Protein AF-A0A5C7ZL85-F1 (afdb_monomer)

Structure (mmCIF, N/CA/C/O backbone):
data_AF-A0A5C7ZL85-F1
#
_entry.id   AF-A0A5C7ZL85-F1
#
loop_
_atom_site.group_PDB
_atom_site.id
_atom_site.type_symbol
_atom_site.label_atom_id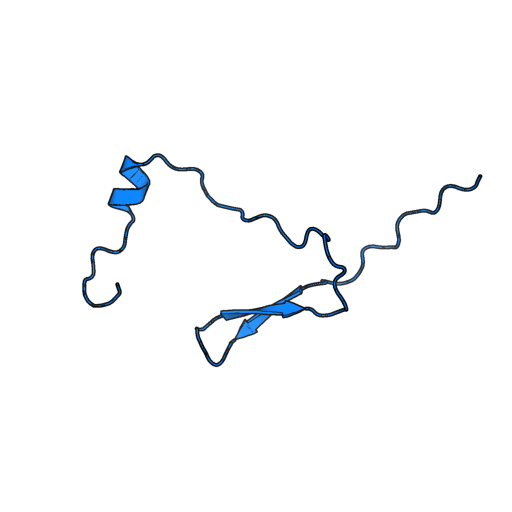
_atom_site.label_alt_id
_atom_site.label_comp_id
_atom_site.label_asym_id
_atom_site.label_entity_id
_atom_site.label_seq_id
_atom_site.pdbx_PDB_ins_code
_atom_site.Cartn_x
_atom_site.Cartn_y
_atom_site.Cartn_z
_atom_site.occupancy
_atom_site.B_iso_or_equiv
_atom_site.auth_seq_id
_atom_site.auth_comp_id
_atom_site.auth_asym_id
_atom_site.auth_atom_id
_atom_site.pdbx_PDB_model_num
ATOM 1 N N . MET A 1 1 ? 12.245 4.198 37.594 1.00 49.91 1 MET A N 1
ATOM 2 C CA . MET A 1 1 ? 11.112 4.042 36.656 1.00 49.91 1 MET A CA 1
ATOM 3 C C . MET A 1 1 ? 11.210 2.661 36.027 1.00 49.91 1 MET A C 1
ATOM 5 O O . MET A 1 1 ? 12.249 2.399 35.423 1.00 49.91 1 MET A O 1
ATOM 9 N N . PRO A 1 2 ? 10.240 1.750 36.198 1.00 54.81 2 PRO A N 1
ATOM 10 C CA . PRO A 1 2 ? 10.289 0.492 35.470 1.00 54.81 2 PRO A CA 1
ATOM 11 C C . PRO A 1 2 ? 10.048 0.800 33.987 1.00 54.81 2 PRO A C 1
ATOM 13 O O . PRO A 1 2 ? 9.093 1.487 33.633 1.00 54.81 2 PRO A O 1
ATOM 16 N N . ARG A 1 3 ? 10.960 0.350 33.120 1.00 56.12 3 ARG A N 1
ATOM 17 C CA . ARG A 1 3 ? 10.736 0.341 31.672 1.00 56.12 3 ARG A CA 1
ATOM 18 C C . ARG A 1 3 ? 9.701 -0.740 31.390 1.00 56.12 3 ARG A C 1
ATOM 20 O O . ARG A 1 3 ? 9.988 -1.918 31.583 1.00 56.12 3 ARG A O 1
ATOM 27 N N . THR A 1 4 ? 8.515 -0.329 30.962 1.00 57.88 4 THR A N 1
ATOM 28 C CA . THR A 1 4 ? 7.501 -1.215 30.390 1.00 57.88 4 THR A CA 1
ATOM 29 C C . THR A 1 4 ? 8.148 -2.025 29.267 1.00 57.88 4 THR A C 1
ATOM 31 O O . THR A 1 4 ? 8.651 -1.452 28.301 1.00 57.88 4 THR A O 1
ATOM 34 N N . ALA A 1 5 ? 8.194 -3.348 29.422 1.00 58.69 5 ALA A N 1
ATOM 35 C CA . ALA A 1 5 ? 8.589 -4.247 28.345 1.00 58.69 5 ALA A CA 1
ATOM 36 C C . ALA A 1 5 ? 7.603 -4.084 27.171 1.00 58.69 5 ALA A C 1
ATOM 38 O O . ALA A 1 5 ? 6.405 -3.923 27.425 1.00 58.69 5 ALA A O 1
ATOM 39 N N . PRO A 1 6 ? 8.059 -4.100 25.904 1.00 61.00 6 PRO A N 1
ATOM 40 C CA . PRO A 1 6 ? 7.142 -4.039 24.774 1.00 61.00 6 PRO A CA 1
ATOM 41 C C . PRO A 1 6 ? 6.178 -5.236 24.852 1.00 61.00 6 PRO A C 1
ATOM 43 O O . PRO A 1 6 ? 6.617 -6.337 25.198 1.00 61.00 6 PRO A O 1
ATOM 46 N N . PRO A 1 7 ? 4.874 -5.044 24.582 1.00 59.22 7 PRO A N 1
ATOM 47 C CA . PRO A 1 7 ? 3.911 -6.135 24.632 1.00 59.22 7 PRO A CA 1
ATOM 48 C C . PRO A 1 7 ? 4.358 -7.264 23.696 1.00 59.22 7 PRO A C 1
ATOM 50 O O . PRO A 1 7 ? 4.845 -7.007 22.592 1.00 59.22 7 PRO A O 1
ATOM 53 N N . SER A 1 8 ? 4.201 -8.510 24.158 1.00 60.47 8 SER A N 1
ATOM 54 C CA . SER A 1 8 ? 4.405 -9.728 23.366 1.00 60.47 8 SER A CA 1
ATOM 55 C C . SER A 1 8 ? 3.766 -9.548 21.995 1.00 60.47 8 SER A C 1
ATOM 57 O O . SER A 1 8 ? 2.597 -9.159 21.948 1.00 60.47 8 SER A O 1
ATOM 59 N N . SER A 1 9 ? 4.536 -9.785 20.927 1.00 60.59 9 SER A N 1
ATOM 60 C CA . SER A 1 9 ? 4.186 -9.492 19.533 1.00 60.59 9 SER A CA 1
ATOM 61 C C . SER A 1 9 ? 2.677 -9.580 19.300 1.00 60.59 9 SER A C 1
ATOM 63 O O . SER A 1 9 ? 2.128 -10.684 19.370 1.00 60.59 9 SER A O 1
ATOM 65 N N . PRO A 1 10 ? 1.982 -8.447 19.079 1.00 59.19 10 PRO A N 1
ATOM 66 C CA . PRO A 1 10 ? 0.556 -8.503 18.835 1.00 59.19 10 PRO A CA 1
ATOM 67 C C . PRO A 1 10 ? 0.356 -9.374 17.596 1.00 59.19 10 PRO A C 1
ATOM 69 O O . PRO A 1 10 ? 1.185 -9.361 16.677 1.00 59.19 10 PRO A O 1
ATOM 72 N N . GLY A 1 11 ? -0.712 -10.172 17.580 1.00 70.94 11 GLY A N 1
ATOM 73 C CA . GLY A 1 11 ? -1.097 -10.915 16.383 1.00 70.94 11 GLY A CA 1
ATOM 74 C C . GLY A 1 11 ? -1.107 -10.006 15.147 1.00 70.94 11 GLY A C 1
ATOM 75 O O . GLY A 1 11 ? -1.078 -8.779 15.250 1.00 70.94 11 GLY A O 1
ATOM 76 N N . ARG A 1 12 ? -1.125 -10.597 13.946 1.00 82.81 12 ARG A N 1
ATOM 77 C CA . ARG A 1 12 ? -1.163 -9.820 12.693 1.00 82.81 12 ARG A CA 1
ATOM 78 C C . ARG A 1 12 ? -2.198 -8.690 12.795 1.00 82.81 12 ARG A C 1
ATOM 80 O O . ARG A 1 12 ? -3.382 -8.962 12.931 1.00 82.81 12 ARG A O 1
ATOM 87 N N . ARG A 1 13 ? -1.743 -7.436 12.697 1.00 92.06 13 ARG A N 1
ATOM 88 C CA . ARG A 1 13 ? -2.607 -6.239 12.743 1.00 92.06 13 ARG A CA 1
ATOM 89 C C . ARG A 1 13 ? -3.425 -6.054 11.465 1.00 92.06 13 ARG A C 1
ATOM 91 O O . ARG A 1 13 ? -4.478 -5.425 11.482 1.00 92.06 13 ARG A O 1
ATOM 98 N N . ILE A 1 14 ? -2.929 -6.606 10.358 1.00 94.12 14 ILE A N 1
ATOM 99 C CA . ILE A 1 14 ? -3.532 -6.533 9.028 1.00 94.12 14 ILE A CA 1
ATOM 100 C C . ILE A 1 14 ? -3.523 -7.905 8.342 1.00 94.12 14 ILE A C 1
ATOM 102 O O . ILE A 1 14 ? -2.645 -8.745 8.583 1.00 94.12 14 ILE A O 1
ATOM 106 N N . GLN A 1 15 ? -4.481 -8.137 7.446 1.00 95.19 15 GLN A N 1
ATOM 107 C CA . GLN A 1 15 ? -4.587 -9.369 6.666 1.00 95.19 15 GLN A CA 1
ATOM 108 C C . GLN A 1 15 ? -4.991 -9.107 5.216 1.00 95.19 15 GLN A C 1
ATOM 110 O O . GLN A 1 15 ? -5.850 -8.278 4.938 1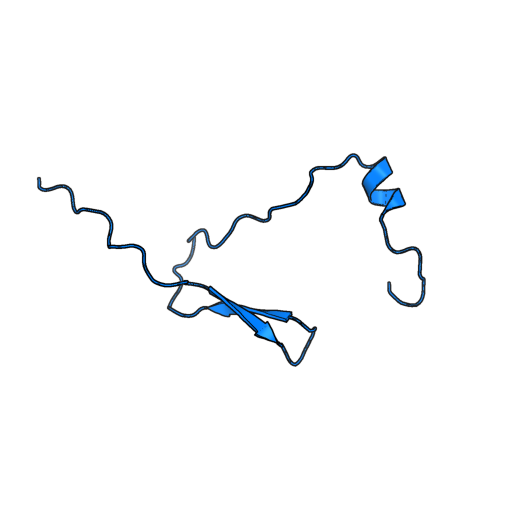.00 95.19 15 GLN A O 1
ATOM 115 N N . VAL A 1 16 ? -4.414 -9.888 4.300 1.00 95.56 16 VAL A N 1
ATOM 116 C CA . VAL A 1 16 ? -4.823 -9.934 2.892 1.00 95.56 16 VAL A CA 1
ATOM 117 C C . VAL A 1 16 ? -5.975 -10.923 2.716 1.00 95.56 16 VAL A C 1
ATOM 119 O O . VAL A 1 16 ? -5.878 -12.065 3.169 1.00 95.56 16 VAL A O 1
ATOM 122 N N . ARG A 1 17 ? -7.049 -10.504 2.043 1.00 95.81 17 ARG A N 1
ATOM 123 C CA . ARG A 1 17 ? -8.203 -11.347 1.674 1.00 95.81 17 ARG A CA 1
ATOM 124 C C . ARG A 1 17 ? -8.696 -10.995 0.266 1.00 95.81 17 ARG A C 1
ATOM 126 O O . ARG A 1 17 ? -8.282 -9.983 -0.298 1.00 95.81 17 ARG A O 1
ATOM 133 N N . ARG A 1 18 ? -9.577 -11.820 -0.312 1.00 97.19 18 ARG A N 1
ATOM 134 C CA . ARG A 1 18 ? -10.252 -11.489 -1.579 1.00 97.19 18 ARG A CA 1
ATOM 135 C C . ARG A 1 18 ? -11.234 -10.336 -1.346 1.00 97.19 18 ARG A C 1
ATOM 137 O O . ARG A 1 18 ? -12.038 -10.393 -0.422 1.00 97.19 18 ARG A O 1
ATOM 144 N N . SER A 1 19 ? -11.145 -9.310 -2.180 1.00 94.00 19 SER A N 1
ATOM 145 C CA . SER A 1 19 ? -12.081 -8.194 -2.269 1.00 94.00 19 SER A CA 1
ATOM 146 C C . SER A 1 19 ? -13.018 -8.411 -3.456 1.00 94.00 19 SER A C 1
ATOM 148 O O . SER A 1 19 ? -12.594 -8.897 -4.505 1.00 94.00 19 SER A O 1
ATOM 150 N N . GLY A 1 20 ? -14.285 -8.027 -3.299 1.00 94.19 20 GLY A N 1
ATOM 151 C CA . GLY A 1 20 ? -15.266 -8.035 -4.387 1.00 94.19 20 GLY A CA 1
ATOM 152 C C . GLY A 1 20 ? -15.056 -6.930 -5.428 1.00 94.19 20 GLY A C 1
ATOM 153 O O . GLY A 1 20 ? -15.729 -6.951 -6.448 1.00 94.19 20 GLY A O 1
ATOM 154 N N . VAL A 1 21 ? -14.138 -5.984 -5.182 1.00 92.75 21 VAL A N 1
ATOM 155 C CA . VAL A 1 21 ? -13.912 -4.815 -6.050 1.00 92.75 21 VAL A CA 1
ATOM 156 C C . VAL A 1 21 ? -12.725 -5.032 -7.003 1.00 92.75 21 VAL A C 1
ATOM 158 O O . VAL A 1 21 ? -12.911 -5.041 -8.212 1.00 92.75 21 VAL A O 1
ATOM 161 N N . HIS A 1 22 ? -11.512 -5.266 -6.476 1.00 90.69 22 HIS A N 1
ATOM 162 C CA . HIS A 1 22 ? -10.266 -5.350 -7.271 1.00 90.69 22 HIS A CA 1
ATOM 163 C C . HIS A 1 22 ? -9.374 -6.558 -6.910 1.00 90.69 22 HIS A C 1
ATOM 165 O O . HIS A 1 22 ? -8.158 -6.453 -6.763 1.00 90.69 22 HIS A O 1
ATOM 171 N N . GLY A 1 23 ? -9.955 -7.745 -6.722 1.00 92.69 23 GLY A N 1
ATOM 172 C CA . GLY A 1 23 ? -9.165 -8.963 -6.502 1.00 92.69 23 GLY A CA 1
ATOM 173 C C . GLY A 1 23 ? -8.707 -9.139 -5.052 1.00 92.69 23 GLY A C 1
ATOM 174 O O . GLY A 1 23 ? -9.427 -9.759 -4.278 1.00 92.69 23 GLY A O 1
ATOM 175 N N . ARG A 1 24 ? -7.520 -8.657 -4.651 1.00 95.62 24 ARG A N 1
ATOM 176 C CA . ARG A 1 24 ? -7.016 -8.769 -3.259 1.00 95.62 24 ARG A CA 1
ATOM 177 C C . ARG A 1 24 ? -7.081 -7.421 -2.541 1.00 95.62 24 ARG A C 1
ATOM 179 O O . ARG A 1 24 ? -6.7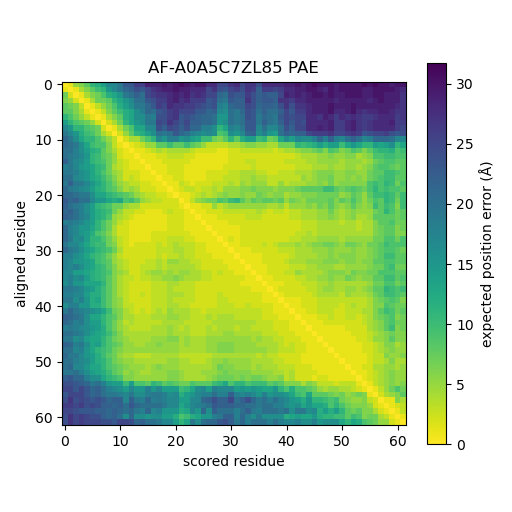52 -6.401 -3.126 1.00 95.62 24 ARG A O 1
ATOM 186 N N . GLY A 1 25 ? -7.464 -7.430 -1.265 1.00 95.75 25 GLY A N 1
ATOM 187 C CA . GLY A 1 25 ? -7.472 -6.252 -0.392 1.00 95.75 25 GLY A CA 1
ATOM 188 C C . GLY A 1 25 ? -6.770 -6.518 0.938 1.00 95.75 25 GLY A C 1
ATOM 189 O O . GLY A 1 25 ? -6.667 -7.671 1.367 1.00 95.75 25 GLY A O 1
ATOM 190 N N . VAL A 1 26 ? -6.296 -5.452 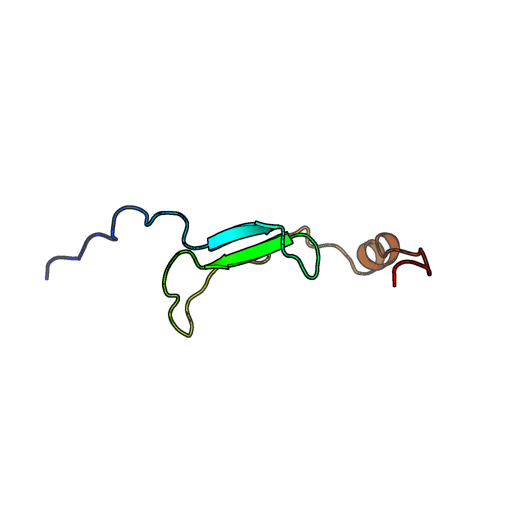1.584 1.00 95.44 26 VAL A N 1
ATOM 191 C CA . VAL A 1 26 ? -5.688 -5.477 2.923 1.00 95.44 26 VAL A CA 1
ATOM 192 C C . VAL A 1 26 ? -6.691 -4.912 3.927 1.00 95.44 26 VAL A C 1
ATOM 194 O O . VAL A 1 26 ? -7.221 -3.827 3.723 1.00 95.44 26 VAL A O 1
ATOM 197 N N . PHE A 1 27 ? -6.949 -5.648 5.006 1.00 94.81 27 PHE A N 1
ATOM 198 C CA . PHE A 1 27 ? -7.954 -5.317 6.017 1.00 94.81 27 PHE A CA 1
ATOM 199 C C . PHE A 1 27 ? -7.316 -5.237 7.401 1.00 94.81 27 PHE A C 1
ATOM 201 O O . PHE A 1 27 ? -6.453 -6.055 7.729 1.00 94.81 27 PHE A O 1
ATOM 208 N N . ALA A 1 28 ? -7.765 -4.284 8.216 1.00 95.38 28 ALA A N 1
ATOM 209 C CA . ALA A 1 28 ? -7.381 -4.193 9.618 1.00 95.38 28 ALA A CA 1
ATOM 210 C C . ALA A 1 28 ? -8.029 -5.325 10.435 1.00 95.38 28 ALA A C 1
ATOM 212 O O . ALA A 1 28 ? -9.193 -5.666 10.227 1.00 95.38 28 ALA A O 1
ATOM 213 N N . LEU A 1 29 ? -7.269 -5.915 11.357 1.00 94.56 29 LEU A N 1
ATOM 214 C CA . LEU A 1 29 ? -7.746 -6.925 12.313 1.00 94.56 29 LEU A CA 1
ATOM 215 C C . LEU A 1 29 ? -7.971 -6.345 13.717 1.00 94.56 29 LEU A C 1
ATOM 217 O O . LEU A 1 29 ? -8.504 -7.019 14.591 1.00 94.56 29 LEU A O 1
ATOM 221 N N . GLN A 1 30 ? -7.574 -5.092 13.916 1.00 93.00 30 GLN A N 1
ATOM 222 C CA . GLN A 1 30 ? -7.731 -4.313 15.137 1.00 93.00 30 GLN A CA 1
ATOM 223 C C . GLN A 1 30 ? -7.821 -2.825 14.776 1.00 93.00 30 GLN A C 1
ATOM 225 O O . GLN A 1 30 ? -7.566 -2.453 13.629 1.00 93.00 30 GLN A O 1
ATOM 230 N N . ALA A 1 31 ? -8.152 -1.974 15.746 1.00 93.19 31 ALA A N 1
ATOM 231 C CA . ALA A 1 31 ? -8.069 -0.529 15.562 1.00 93.19 31 ALA A CA 1
ATOM 232 C C . ALA A 1 31 ? -6.622 -0.106 15.249 1.00 93.19 31 ALA A C 1
ATOM 234 O O . ALA A 1 31 ? -5.676 -0.617 15.854 1.00 93.19 31 ALA A O 1
ATOM 235 N N . LEU A 1 32 ? -6.480 0.816 14.299 1.00 91.62 32 LEU A N 1
ATOM 236 C CA . LEU A 1 32 ? -5.214 1.430 13.906 1.00 91.62 32 LEU A CA 1
ATOM 237 C C . LEU A 1 32 ? -5.268 2.901 14.301 1.00 91.62 32 LEU A C 1
ATOM 239 O O . LEU A 1 32 ? -6.288 3.556 14.070 1.00 91.62 32 LEU A O 1
ATOM 243 N N . ALA A 1 33 ? -4.203 3.401 14.915 1.00 93.56 33 ALA A N 1
ATOM 244 C CA . ALA A 1 33 ? -4.142 4.797 15.316 1.00 93.56 33 ALA A CA 1
ATOM 245 C C . ALA A 1 33 ? -3.771 5.694 14.126 1.00 93.56 33 ALA A C 1
ATOM 247 O O . ALA A 1 33 ? -3.052 5.288 13.210 1.00 93.56 33 ALA A O 1
ATOM 248 N N . GLU A 1 34 ? -4.234 6.941 14.156 1.00 95.44 34 GLU A N 1
ATOM 249 C CA . GLU A 1 34 ? -3.767 7.959 13.218 1.00 95.44 34 GLU A CA 1
ATOM 250 C C . GLU A 1 34 ? -2.250 8.168 13.370 1.00 95.44 34 GLU A C 1
ATOM 252 O O . GLU A 1 34 ? -1.721 8.185 14.482 1.00 95.44 34 GLU A O 1
ATOM 257 N N . GLY A 1 35 ? -1.540 8.290 12.245 1.00 95.19 35 GLY A N 1
ATOM 258 C CA . GLY A 1 35 ? -0.083 8.456 12.222 1.00 95.19 35 GLY A CA 1
ATOM 259 C C . GLY A 1 35 ? 0.721 7.174 12.482 1.00 95.19 35 GLY A C 1
ATOM 260 O O . GLY A 1 35 ? 1.950 7.210 12.444 1.00 95.19 35 GLY A O 1
ATOM 261 N N . GLU A 1 36 ? 0.066 6.034 12.719 1.00 92.94 36 GLU A N 1
ATOM 262 C CA . GLU A 1 36 ? 0.749 4.753 12.885 1.00 92.94 36 GLU A CA 1
ATOM 263 C C . GLU A 1 36 ? 1.332 4.255 11.553 1.00 92.94 36 GLU A C 1
ATOM 265 O O . GLU A 1 36 ? 0.689 4.311 10.506 1.00 92.94 36 GLU A O 1
ATOM 270 N N . VAL A 1 37 ? 2.548 3.705 11.587 1.00 92.19 37 VAL A N 1
ATOM 271 C CA . VAL A 1 37 ? 3.150 3.042 10.422 1.00 92.19 37 VAL A CA 1
ATOM 272 C C . VAL A 1 37 ? 2.645 1.594 10.340 1.00 92.19 37 VAL A C 1
ATOM 274 O O . VAL A 1 37 ? 2.869 0.778 11.243 1.00 92.19 37 VAL A O 1
ATOM 277 N N . LEU A 1 38 ? 1.954 1.254 9.247 1.00 90.88 38 LEU A N 1
ATOM 278 C CA . LEU A 1 38 ? 1.382 -0.083 9.043 1.00 90.88 38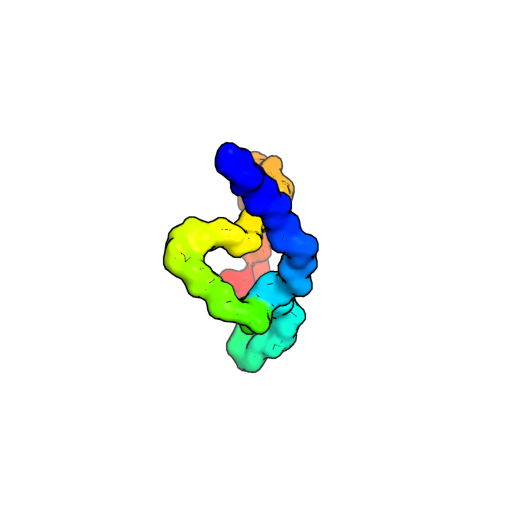 LEU A CA 1
ATOM 279 C C . LEU A 1 38 ? 2.414 -1.060 8.471 1.00 90.88 38 LEU A C 1
ATOM 281 O O . LEU A 1 38 ? 2.745 -2.064 9.102 1.00 90.88 38 LEU A O 1
ATOM 285 N N . ILE A 1 39 ? 2.878 -0.778 7.254 1.00 91.81 39 ILE A N 1
ATOM 286 C CA . ILE A 1 39 ? 3.774 -1.627 6.475 1.00 91.81 39 ILE A CA 1
ATOM 287 C C . ILE A 1 39 ? 4.582 -0.763 5.510 1.00 91.81 39 ILE A C 1
ATOM 289 O O . ILE A 1 39 ? 4.103 0.258 5.022 1.00 91.81 39 ILE A O 1
ATOM 293 N N . GLU A 1 40 ? 5.806 -1.188 5.231 1.00 94.88 40 GLU A N 1
ATOM 294 C CA . GLU A 1 40 ? 6.642 -0.585 4.202 1.00 94.88 40 GLU A CA 1
ATOM 295 C C . GLU A 1 40 ? 6.260 -1.121 2.821 1.00 94.88 40 GLU A C 1
ATOM 297 O O . GLU A 1 40 ? 6.081 -2.330 2.636 1.00 94.88 40 GLU A O 1
ATOM 302 N N . TYR A 1 41 ? 6.179 -0.229 1.837 1.00 95.62 41 TYR A N 1
ATOM 303 C CA . TYR A 1 41 ? 6.027 -0.628 0.446 1.00 95.62 41 TYR A CA 1
ATOM 304 C C . TYR A 1 41 ? 7.358 -1.175 -0.079 1.00 95.62 41 TYR A C 1
ATOM 306 O O . TYR A 1 41 ? 8.225 -0.437 -0.541 1.00 95.62 41 TYR A O 1
ATOM 314 N N . ARG A 1 42 ? 7.539 -2.489 0.056 1.00 95.88 42 ARG A N 1
ATOM 315 C CA . ARG A 1 42 ? 8.726 -3.201 -0.418 1.00 95.88 42 ARG A CA 1
ATOM 316 C C . ARG A 1 42 ? 8.590 -3.532 -1.902 1.00 95.88 42 ARG A C 1
ATOM 318 O O . ARG A 1 42 ? 7.515 -3.890 -2.377 1.00 95.88 42 ARG A O 1
ATOM 325 N N . GLY A 1 43 ? 9.713 -3.487 -2.598 1.00 95.75 43 GLY A N 1
ATOM 326 C CA . GLY A 1 43 ? 9.837 -3.856 -3.998 1.00 95.75 43 GLY A CA 1
ATOM 327 C C . GLY A 1 43 ? 11.294 -3.778 -4.432 1.00 95.75 43 GLY A C 1
ATOM 328 O O . GLY A 1 43 ? 12.168 -3.397 -3.652 1.00 95.75 43 GLY A O 1
ATOM 329 N N . GLU A 1 44 ? 11.549 -4.155 -5.674 1.00 96.94 44 GLU A N 1
ATOM 330 C CA . GLU A 1 44 ? 12.840 -3.920 -6.308 1.00 96.94 44 GLU A CA 1
ATOM 331 C C . GLU A 1 44 ? 12.935 -2.441 -6.713 1.00 96.94 44 GLU A C 1
ATOM 333 O O . GLU A 1 44 ? 12.031 -1.918 -7.367 1.00 96.94 44 GLU A O 1
ATOM 338 N N . VAL A 1 45 ? 14.012 -1.758 -6.319 1.00 96.56 45 VAL A N 1
ATOM 339 C CA . VAL A 1 45 ? 14.301 -0.405 -6.814 1.00 96.56 45 VAL A CA 1
ATOM 340 C C . VAL A 1 45 ? 14.995 -0.551 -8.160 1.00 96.56 45 VAL A C 1
ATOM 342 O O . VAL A 1 45 ? 16.135 -1.004 -8.225 1.00 96.56 45 VAL A O 1
ATOM 345 N N . ILE A 1 46 ? 14.297 -0.180 -9.227 1.00 95.75 46 ILE A N 1
ATOM 346 C CA . ILE A 1 46 ? 14.756 -0.338 -10.609 1.00 95.75 46 ILE A CA 1
ATOM 347 C C . ILE A 1 46 ? 15.027 1.015 -11.269 1.00 95.75 46 ILE A C 1
ATOM 349 O O . ILE A 1 46 ? 14.557 2.059 -10.812 1.00 95.75 46 ILE A O 1
ATOM 353 N N . SER A 1 47 ? 15.800 0.996 -12.356 1.00 97.88 47 SER A N 1
ATOM 354 C CA . SER A 1 47 ? 16.024 2.185 -13.182 1.00 97.88 47 SER A CA 1
ATOM 355 C C . SER A 1 47 ? 14.758 2.581 -13.951 1.00 97.88 47 SER A C 1
ATOM 357 O O . SER A 1 47 ? 13.845 1.776 -14.132 1.0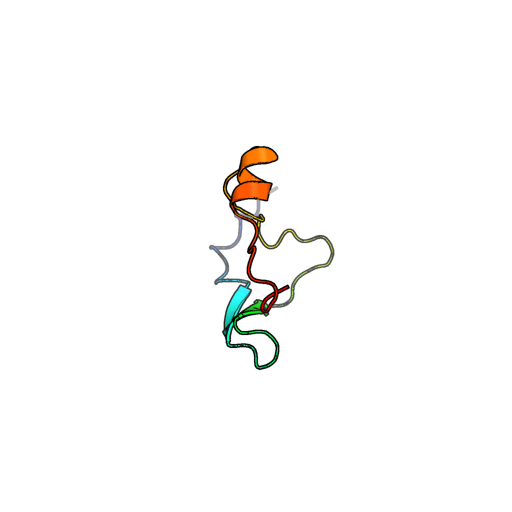0 97.88 47 SER A O 1
ATOM 359 N N . TRP A 1 48 ? 14.721 3.815 -14.456 1.00 95.50 48 TRP A N 1
ATOM 360 C CA . TRP A 1 48 ? 13.606 4.278 -15.285 1.00 95.50 48 TRP A CA 1
ATOM 361 C C . TRP A 1 48 ? 13.450 3.474 -16.584 1.00 95.50 48 TRP A C 1
ATOM 363 O O . TRP A 1 48 ? 12.329 3.181 -16.988 1.00 95.50 48 TRP A O 1
ATOM 373 N N . GLN A 1 49 ? 14.561 3.089 -17.222 1.00 96.56 49 GLN A N 1
ATOM 374 C CA . GLN A 1 49 ? 14.527 2.266 -18.433 1.00 96.56 49 GLN A CA 1
ATOM 375 C 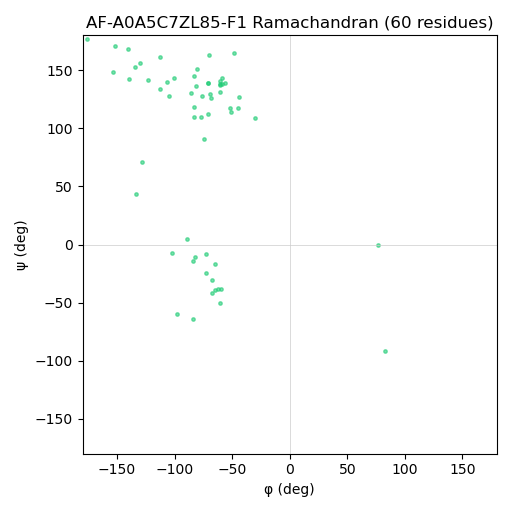C . GLN A 1 49 ? 13.856 0.915 -18.152 1.00 96.56 49 GLN A C 1
ATOM 377 O O . GLN A 1 49 ? 12.874 0.578 -18.800 1.00 96.56 49 GLN A O 1
ATOM 382 N N . GLU A 1 50 ? 14.300 0.227 -17.097 1.00 96.06 50 GLU A N 1
ATOM 383 C CA . GLU A 1 50 ? 13.720 -1.052 -16.666 1.00 96.06 50 GLU A CA 1
ATOM 384 C C . GLU A 1 50 ? 12.227 -0.922 -16.314 1.00 96.06 50 GLU A C 1
ATOM 386 O O . GLU A 1 50 ? 11.428 -1.805 -16.617 1.00 96.06 50 GLU A O 1
ATOM 391 N N . ALA A 1 51 ? 11.822 0.190 -15.692 1.00 94.50 51 ALA A N 1
ATOM 392 C CA . ALA A 1 51 ? 10.417 0.441 -15.383 1.00 94.50 51 ALA A CA 1
ATOM 393 C C . ALA A 1 51 ? 9.551 0.591 -16.646 1.00 94.50 51 ALA A C 1
ATOM 395 O O . ALA A 1 51 ? 8.427 0.092 -16.667 1.00 94.50 51 ALA A O 1
ATOM 396 N N . GLN A 1 52 ? 10.064 1.253 -17.691 1.00 93.31 52 GLN A N 1
ATOM 397 C CA . GLN A 1 52 ? 9.373 1.362 -18.980 1.00 93.31 52 GLN A CA 1
ATOM 398 C C . GLN A 1 52 ? 9.276 0.008 -19.682 1.00 93.31 52 GLN A C 1
ATOM 400 O O . GLN A 1 52 ? 8.209 -0.319 -20.194 1.00 93.31 52 GLN A O 1
ATOM 405 N N . ASP A 1 53 ? 10.349 -0.783 -19.646 1.00 92.75 53 ASP A N 1
ATOM 406 C CA . ASP A 1 53 ? 10.406 -2.100 -20.286 1.00 92.75 53 ASP A CA 1
ATOM 407 C C . ASP A 1 53 ? 9.461 -3.120 -19.614 1.00 92.75 53 ASP A C 1
ATOM 409 O O . ASP A 1 53 ? 8.933 -4.013 -20.275 1.00 92.75 53 ASP A O 1
ATOM 413 N N . ARG A 1 54 ? 9.210 -2.994 -18.298 1.00 91.31 54 ARG A N 1
ATOM 414 C CA . ARG A 1 54 ? 8.256 -3.839 -17.547 1.00 91.31 54 ARG A CA 1
ATOM 415 C C . ARG A 1 54 ? 6.801 -3.371 -17.626 1.00 91.31 54 ARG A C 1
ATOM 417 O O . ARG A 1 54 ? 5.920 -4.117 -17.189 1.00 91.31 54 ARG A O 1
ATOM 424 N N . HIS A 1 55 ? 6.534 -2.148 -18.088 1.00 83.38 55 HIS A N 1
ATOM 425 C CA . HIS A 1 55 ? 5.173 -1.615 -18.121 1.00 83.38 55 HIS A CA 1
ATOM 426 C C . HIS A 1 55 ? 4.310 -2.514 -19.021 1.00 83.38 55 HIS A C 1
ATOM 428 O O . HIS A 1 55 ? 4.733 -2.825 -20.134 1.00 83.38 55 HIS A O 1
ATOM 434 N N . PRO A 1 56 ? 3.112 -2.951 -18.587 1.00 80.00 56 PRO A N 1
ATOM 435 C CA . PRO A 1 56 ? 2.192 -3.642 -19.480 1.00 80.00 56 PRO A CA 1
ATOM 436 C C . PRO A 1 56 ? 1.972 -2.838 -20.770 1.00 80.00 56 PRO A C 1
ATOM 438 O O . PRO A 1 56 ? 1.422 -1.743 -20.764 1.00 80.00 56 PRO A O 1
ATOM 441 N N . HIS A 1 57 ? 2.419 -3.393 -21.893 1.00 73.75 57 HIS A N 1
ATOM 442 C CA . HIS A 1 57 ? 2.195 -2.816 -23.219 1.00 73.75 57 HIS A CA 1
ATOM 443 C C . HIS A 1 57 ? 0.887 -3.305 -23.853 1.00 73.75 57 HIS A C 1
ATOM 445 O O . HIS A 1 57 ? 0.622 -3.004 -25.014 1.00 73.75 57 HIS A O 1
ATOM 451 N N . ASP A 1 58 ? 0.092 -4.086 -23.115 1.00 73.75 58 ASP A N 1
ATOM 452 C CA . ASP A 1 58 ? -1.207 -4.578 -23.559 1.00 73.75 58 ASP A CA 1
ATOM 453 C C . ASP A 1 58 ? -2.250 -3.449 -23.464 1.00 73.75 58 ASP A C 1
ATOM 455 O O . ASP A 1 58 ? -2.665 -3.095 -22.360 1.00 73.75 58 ASP A O 1
ATOM 459 N N . PRO A 1 59 ? -2.734 -2.904 -24.594 1.00 67.56 59 PRO A N 1
ATOM 460 C CA . PRO A 1 59 ? -3.697 -1.803 -24.588 1.00 67.56 59 PRO A CA 1
ATOM 461 C C . PRO A 1 59 ? -5.054 -2.185 -23.983 1.00 67.56 59 PRO A C 1
ATOM 463 O O . PRO A 1 59 ? -5.861 -1.310 -23.678 1.00 67.56 59 PRO A O 1
ATOM 466 N N . SER A 1 60 ? -5.344 -3.485 -23.858 1.00 75.06 60 SER A N 1
ATOM 467 C CA . SER A 1 60 ? -6.588 -3.988 -23.271 1.00 75.06 60 SER A CA 1
ATOM 468 C C . SER A 1 60 ? -6.562 -4.034 -21.740 1.00 75.06 60 SER A C 1
ATOM 470 O O . SER A 1 60 ? -7.611 -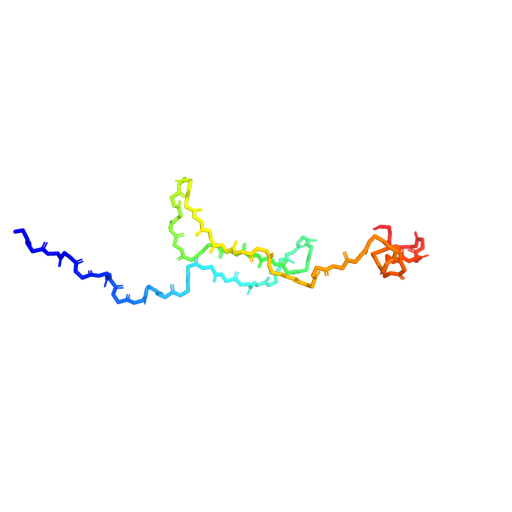4.201 -21.116 1.00 75.06 60 SER A O 1
ATOM 472 N N . GLN A 1 61 ? -5.384 -3.842 -21.139 1.00 66.44 61 GLN A N 1
ATOM 473 C CA . GLN A 1 61 ? -5.174 -3.737 -19.698 1.00 66.44 61 GLN A CA 1
ATOM 474 C C . GLN A 1 61 ? -4.366 -2.467 -19.390 1.00 66.44 61 GLN A C 1
ATOM 476 O O . GLN A 1 61 ? -3.178 -2.569 -19.076 1.00 66.44 61 GLN A O 1
ATOM 481 N N . PRO A 1 62 ? -5.006 -1.289 -19.546 1.00 60.72 62 PRO A N 1
ATOM 482 C CA . PRO A 1 62 ? -4.378 0.002 -19.290 1.00 60.72 62 PRO A CA 1
ATOM 483 C C . PRO A 1 62 ? -4.016 0.209 -17.814 1.00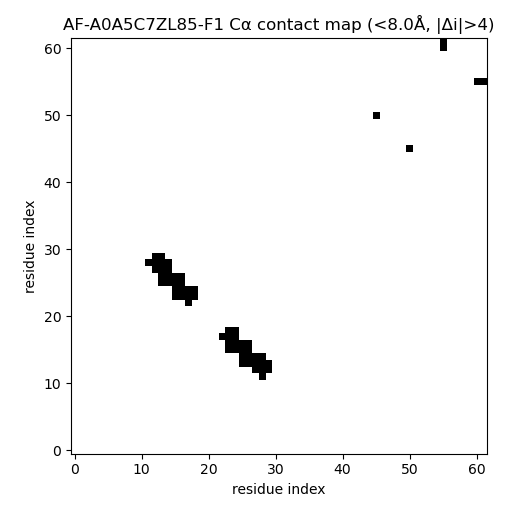 60.72 62 PRO A C 1
ATOM 485 O O . PRO A 1 62 ? -4.624 -0.452 -16.936 1.00 60.72 62 PRO A O 1
#

pLDDT: mean 85.12, std 14.58, range [49.91, 97.88]

Sequence (62 aa):
MPRTAPPSSPGRRIQVRRSGVHGRGVFALQALAEGEVLIEYRGEVISWQEAQDRHPHDPSQP

Secondary structure (DSSP, 8-state):
---PPPPS--S-SEEEEEETTTEEEEEESS---TT------------HHHHHHHS---TT--

Solvent-accessible surface area (backbone atoms only — not comparable to full-atom values): 4521 Å² total; per-residue (Å²): 131,87,79,80,72,78,74,75,81,72,70,76,56,58,45,79,44,82,37,96,83,74,53,68,40,79,43,72,71,54,93,77,63,89,92,61,87,86,77,79,93,78,77,86,91,71,56,72,66,59,51,60,74,67,48,78,81,49,81,92,59,120

Radius of gyration: 18.95 Å; Cα contacts (8 Å, |Δi|>4): 29; chains: 1; bounding box: 31×20×61 Å

Foldseek 3Di:
DDDPDDPDPPPQQWDWDQDPPPGIDIDGPDDDDPPDDRDDPDDDDDDPVVVVVPPPPPPVPD

Mean predicted aligned error: 9.34 Å